Protein AF-A0AAV7IXD0-F1 (afdb_monomer_lite)

InterPro domains:
  IPR002557 Chitin binding domain [PF01607] (43-97)
  IPR002557 Chitin binding domain [PS50940] (40-99)
  IPR002557 Chitin binding domain [SM00494] (41-99)
  IPR036508 Chitin binding domain superfamily [SSF57625] (42-100)
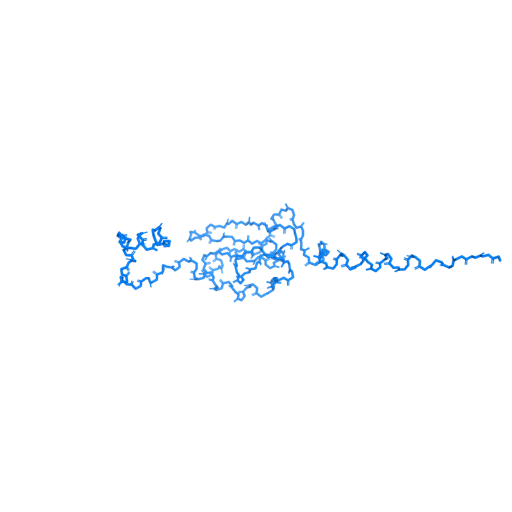  IPR052976 Scoloptoxin-like [PTHR22933] (17-120)

Organism: Cotesia glomerata (NCBI:txid32391)

Foldseek 3Di:
DDDDPPPPPVVVVVVVVVVCVVPDDEPPLADDDPDDDDDPDFLVPAPAFAKAQDVVRVQQKIWGQDPVRDIDIDGDHPQWGQALQVRDTDGSVVHPRVCRVVSSCVRVPVPDDPPDPPDPPDPDPDPVVVCVVPVDD

Sequence (137 aa):
MGGPGRVSERKETDAMRMSHVGRGRPGTDFPVLGKVPYTNFYCDDQEYPGFFADVETRCQAWHYCDIDGRQATFLCPNGTQFSQAVLVCDWWFNVRCELSPKLYAINGRLYQRPTESPTRPHRLITKELLENIFAKK

Radius of gyration: 25.53 Å; chains: 1; bounding box: 78×52×61 Å

pLDDT: mean 84.68, std 18.65, range [34.59, 98.81]

Structure (mmCIF, N/CA/C/O backbone):
data_AF-A0AAV7IXD0-F1
#
_entry.id   AF-A0AAV7IXD0-F1
#
loop_
_atom_site.group_PDB
_atom_site.id
_atom_site.type_symbol
_atom_site.label_atom_id
_atom_site.label_alt_id
_atom_site.label_comp_id
_atom_site.label_asym_id
_atom_site.label_entity_id
_atom_site.label_seq_id
_atom_site.pdbx_PDB_ins_code
_atom_site.Cartn_x
_atom_site.Cartn_y
_atom_site.Cartn_z
_atom_site.occupancy
_atom_site.B_iso_or_equiv
_atom_site.auth_seq_id
_atom_site.auth_comp_id
_atom_site.auth_asym_id
_atom_site.auth_atom_id
_atom_site.pdbx_PDB_model_num
ATOM 1 N N . MET A 1 1 ? 61.493 8.216 -28.120 1.00 37.34 1 MET A N 1
ATOM 2 C CA . MET A 1 1 ? 60.331 7.887 -28.974 1.00 37.34 1 MET A CA 1
ATOM 3 C C . MET A 1 1 ? 59.236 7.360 -28.066 1.00 37.34 1 MET A C 1
ATOM 5 O O . MET A 1 1 ? 59.469 6.374 -27.380 1.00 37.34 1 MET A O 1
ATOM 9 N N . GLY A 1 2 ? 58.146 8.114 -27.938 1.00 35.78 2 GLY A N 1
ATOM 10 C CA . GLY A 1 2 ? 57.114 7.895 -26.929 1.00 35.78 2 GLY A CA 1
ATOM 11 C C . GLY A 1 2 ? 56.016 6.916 -27.339 1.00 35.78 2 GLY A C 1
ATOM 12 O O . GLY A 1 2 ? 55.887 6.534 -28.497 1.00 35.78 2 GLY A O 1
ATOM 13 N N . GLY A 1 3 ? 55.199 6.587 -26.345 1.00 34.59 3 GLY A N 1
ATOM 14 C CA . GLY A 1 3 ? 53.901 5.941 -26.475 1.00 34.59 3 GLY A CA 1
ATOM 15 C C . GLY A 1 3 ? 53.269 5.865 -25.084 1.00 34.59 3 GLY A C 1
ATOM 16 O O . GLY A 1 3 ? 53.668 5.001 -24.306 1.00 34.59 3 GLY A O 1
ATOM 17 N N . PRO A 1 4 ? 52.365 6.786 -24.704 1.00 44.59 4 PRO A N 1
ATOM 18 C CA . PRO A 1 4 ? 51.783 6.791 -23.371 1.00 44.59 4 PRO A CA 1
ATOM 19 C C . PRO A 1 4 ? 50.797 5.625 -23.256 1.00 44.59 4 PRO A C 1
ATOM 21 O O . PRO A 1 4 ? 49.822 5.536 -24.002 1.00 44.59 4 PRO A O 1
ATOM 24 N N . GLY A 1 5 ? 51.062 4.712 -22.322 1.00 43.06 5 GLY A N 1
ATOM 25 C CA . GLY A 1 5 ? 50.131 3.645 -21.973 1.00 43.06 5 GLY A CA 1
ATOM 26 C C . GLY A 1 5 ? 48.807 4.238 -21.489 1.00 43.06 5 GLY A C 1
ATOM 27 O O . GLY A 1 5 ? 48.789 5.094 -20.602 1.00 43.06 5 GLY A O 1
ATOM 28 N N . ARG A 1 6 ? 47.689 3.788 -22.072 1.00 51.22 6 ARG A N 1
ATOM 29 C CA . ARG A 1 6 ? 46.332 4.138 -21.629 1.00 51.22 6 ARG A CA 1
ATOM 30 C C . ARG A 1 6 ? 46.092 3.611 -20.215 1.00 51.22 6 ARG A C 1
ATOM 32 O O . ARG A 1 6 ? 45.635 2.492 -20.004 1.00 51.22 6 ARG A O 1
ATOM 39 N N . VAL A 1 7 ? 46.387 4.451 -19.233 1.00 47.75 7 VAL A N 1
ATOM 40 C CA . VAL A 1 7 ? 45.970 4.280 -17.832 1.00 47.75 7 VAL A CA 1
ATOM 41 C C . VAL A 1 7 ? 44.594 4.940 -17.588 1.00 47.75 7 VAL A C 1
ATOM 43 O O . VAL A 1 7 ? 44.014 4.783 -16.518 1.00 47.75 7 VAL A O 1
ATOM 46 N N . SER A 1 8 ? 44.023 5.622 -18.594 1.00 43.66 8 SER A N 1
ATOM 47 C CA . SER A 1 8 ? 42.773 6.395 -18.473 1.00 43.66 8 SER A CA 1
ATOM 48 C C . SER A 1 8 ? 41.486 5.558 -18.548 1.00 43.66 8 SER A C 1
ATOM 50 O O . SER A 1 8 ? 40.522 5.884 -17.868 1.00 43.66 8 SER A O 1
ATOM 52 N N . GLU A 1 9 ? 41.449 4.456 -19.308 1.00 44.94 9 GLU A N 1
ATOM 53 C CA . GLU A 1 9 ? 40.184 3.744 -19.611 1.00 44.94 9 GLU A CA 1
ATOM 54 C C . GLU A 1 9 ? 39.664 2.847 -18.468 1.00 44.94 9 GLU A C 1
ATOM 56 O O . GLU A 1 9 ? 38.477 2.536 -18.410 1.00 44.94 9 GLU A O 1
ATOM 61 N N . ARG A 1 10 ? 40.520 2.440 -17.517 1.00 52.81 10 ARG A N 1
ATOM 62 C CA . ARG A 1 10 ? 40.104 1.579 -16.389 1.00 52.81 10 ARG A CA 1
ATOM 63 C C . ARG A 1 10 ? 39.468 2.332 -15.221 1.00 52.81 10 ARG A C 1
ATOM 65 O O . ARG A 1 10 ? 38.690 1.738 -14.492 1.00 52.81 10 ARG A O 1
ATOM 72 N N . LYS A 1 11 ? 39.758 3.623 -15.039 1.00 42.88 11 LYS A N 1
ATOM 73 C CA . LYS A 1 11 ? 39.196 4.398 -13.914 1.00 42.88 11 LYS A CA 1
ATOM 74 C C . LYS A 1 11 ? 37.763 4.874 -14.166 1.00 42.88 11 LYS A C 1
ATOM 76 O O . LYS A 1 11 ? 37.030 5.129 -13.216 1.00 42.88 11 LYS A O 1
ATOM 81 N N . GLU A 1 12 ? 37.354 4.963 -15.428 1.00 45.03 12 GLU A N 1
ATOM 82 C CA . GLU A 1 12 ? 36.044 5.495 -15.820 1.00 45.03 12 GLU A CA 1
ATOM 83 C C . GLU A 1 12 ? 34.914 4.455 -15.687 1.00 45.03 12 GLU A C 1
ATOM 85 O O . GLU A 1 12 ? 33.783 4.791 -15.335 1.00 45.03 12 GLU A O 1
ATOM 90 N N . THR A 1 13 ? 35.235 3.167 -15.852 1.00 54.47 13 THR A N 1
ATOM 91 C CA . THR A 1 13 ? 34.277 2.053 -15.716 1.00 54.47 13 THR A CA 1
ATOM 92 C C . THR A 1 13 ? 33.886 1.770 -14.261 1.00 54.47 13 THR A C 1
ATOM 94 O O . THR A 1 13 ? 32.718 1.491 -13.985 1.00 54.47 13 THR A O 1
ATOM 97 N N . ASP A 1 14 ? 34.811 1.933 -13.312 1.00 53.28 14 ASP A N 1
ATOM 98 C CA . ASP A 1 14 ? 34.534 1.737 -11.882 1.00 53.28 14 ASP A CA 1
ATOM 99 C C . ASP A 1 14 ? 33.780 2.922 -11.250 1.00 53.28 14 ASP A C 1
ATOM 101 O O . ASP A 1 14 ? 32.897 2.722 -10.410 1.00 53.28 14 ASP A O 1
ATOM 105 N N . ALA A 1 15 ? 34.034 4.155 -11.706 1.00 54.47 15 ALA A N 1
ATOM 106 C CA . ALA A 1 15 ? 33.288 5.342 -11.274 1.00 54.47 15 ALA A CA 1
ATOM 107 C C . ALA A 1 15 ? 31.823 5.334 -11.769 1.00 54.47 15 ALA A C 1
ATOM 109 O O . ALA A 1 15 ? 30.908 5.728 -11.037 1.00 54.47 15 ALA A O 1
ATOM 110 N N . MET A 1 16 ? 31.570 4.812 -12.977 1.00 53.41 16 MET A N 1
ATOM 111 C CA . MET A 1 16 ? 30.210 4.591 -13.491 1.00 53.41 16 MET A CA 1
ATOM 112 C C . MET A 1 16 ? 29.490 3.462 -12.728 1.00 53.41 16 MET A C 1
ATOM 114 O O . MET A 1 16 ? 28.287 3.542 -12.469 1.00 53.41 16 MET A O 1
ATOM 118 N N . ARG A 1 17 ? 30.227 2.429 -12.294 1.00 55.22 17 ARG A N 1
ATOM 119 C CA . ARG A 1 17 ? 29.672 1.310 -11.519 1.00 55.22 17 ARG A CA 1
ATOM 120 C C . ARG A 1 17 ? 29.312 1.707 -10.084 1.00 55.22 17 ARG A C 1
ATOM 122 O O . ARG A 1 17 ? 28.293 1.243 -9.583 1.00 55.22 17 ARG A O 1
ATOM 129 N N . MET A 1 18 ? 30.069 2.605 -9.445 1.00 51.47 18 MET A N 1
ATOM 130 C CA . MET A 1 18 ? 29.747 3.116 -8.101 1.00 51.47 18 MET A CA 1
ATOM 131 C C . MET A 1 18 ? 28.634 4.173 -8.070 1.00 51.47 18 MET A C 1
ATOM 133 O O . MET A 1 18 ? 27.946 4.301 -7.062 1.00 51.47 18 MET A O 1
ATOM 137 N N . SER A 1 19 ? 28.384 4.884 -9.169 1.00 54.38 19 SER A N 1
ATOM 138 C CA . SER A 1 19 ? 27.292 5.871 -9.260 1.00 54.38 19 SER A CA 1
ATOM 139 C C . SER A 1 19 ? 25.908 5.251 -9.529 1.00 54.38 19 SER A C 1
ATOM 141 O O . SER A 1 19 ? 24.895 5.948 -9.457 1.00 54.38 19 SER A O 1
ATOM 143 N N . HIS A 1 20 ? 25.846 3.938 -9.784 1.00 53.59 20 HIS A N 1
ATOM 144 C CA . HIS A 1 20 ? 24.608 3.171 -9.987 1.00 53.59 20 HIS A CA 1
ATOM 145 C C . HIS A 1 20 ? 24.217 2.300 -8.785 1.00 53.59 20 HIS A C 1
ATOM 147 O O . HIS A 1 20 ? 23.084 1.839 -8.719 1.00 53.59 20 HIS A O 1
ATOM 153 N N . VAL A 1 21 ? 25.094 2.123 -7.791 1.00 52.84 21 VAL A N 1
ATOM 154 C CA . VAL A 1 21 ? 24.763 1.368 -6.564 1.00 52.84 21 VAL A CA 1
ATOM 155 C C . VAL A 1 21 ? 23.664 2.065 -5.744 1.00 52.84 21 VAL A C 1
ATOM 157 O O . VAL A 1 21 ? 22.919 1.403 -5.030 1.00 52.84 21 VAL A O 1
ATOM 160 N N . GLY A 1 22 ? 23.497 3.386 -5.895 1.00 57.00 22 GLY A N 1
ATOM 161 C CA . GLY A 1 22 ? 22.426 4.153 -5.241 1.00 57.00 22 GLY A CA 1
ATOM 162 C C . GLY A 1 22 ? 21.058 4.093 -5.935 1.00 57.00 22 GLY A C 1
ATOM 163 O O . GLY A 1 22 ? 20.064 4.528 -5.362 1.00 57.00 22 GLY A O 1
ATOM 164 N N . ARG A 1 23 ? 20.976 3.565 -7.162 1.00 70.31 23 ARG A N 1
ATOM 165 C CA . ARG A 1 23 ? 19.732 3.455 -7.935 1.00 70.31 23 ARG A CA 1
ATOM 166 C C . ARG A 1 23 ? 19.610 2.012 -8.397 1.00 70.31 23 ARG A C 1
ATOM 168 O O . ARG A 1 23 ? 20.137 1.668 -9.449 1.00 70.31 23 ARG A O 1
ATOM 175 N N . GLY A 1 24 ? 18.977 1.170 -7.579 1.00 85.00 24 GLY A N 1
ATOM 176 C CA . GLY A 1 24 ? 18.726 -0.236 -7.915 1.00 85.00 24 GLY A CA 1
ATOM 177 C C . GLY A 1 24 ? 18.209 -0.425 -9.350 1.00 85.00 24 GLY A C 1
ATOM 178 O O . GLY A 1 24 ? 17.650 0.485 -9.963 1.00 85.00 24 GLY A O 1
ATOM 179 N N . ARG A 1 25 ? 18.411 -1.614 -9.906 1.00 92.06 25 ARG A N 1
ATOM 180 C CA . ARG A 1 25 ? 18.014 -1.982 -11.265 1.00 92.06 25 ARG A CA 1
ATOM 181 C C . ARG A 1 25 ? 16.497 -2.206 -11.338 1.00 92.06 25 ARG A C 1
ATOM 183 O O . ARG A 1 25 ? 16.008 -3.139 -10.691 1.00 92.06 25 ARG A O 1
ATOM 190 N N . PRO A 1 26 ? 15.755 -1.429 -12.152 1.00 94.19 26 PRO A N 1
ATOM 191 C CA . PRO A 1 26 ? 14.337 -1.671 -12.411 1.00 94.19 26 PRO A CA 1
ATOM 192 C C . PRO A 1 26 ? 14.058 -3.115 -12.847 1.00 94.19 26 PRO A C 1
ATOM 194 O O . PRO A 1 26 ? 14.831 -3.704 -13.601 1.00 94.19 26 PRO A O 1
ATOM 197 N N . GLY A 1 27 ? 12.970 -3.705 -12.358 1.00 93.06 27 GLY A N 1
ATOM 198 C CA . GLY A 1 27 ? 12.559 -5.087 -12.632 1.00 93.06 27 GLY A CA 1
ATOM 199 C C . GLY A 1 27 ? 13.354 -6.156 -11.871 1.00 93.06 27 GLY A C 1
ATOM 200 O O . GLY A 1 27 ? 12.829 -7.237 -11.618 1.00 93.06 27 GLY A O 1
ATOM 201 N N . THR A 1 28 ? 14.588 -5.860 -11.452 1.00 93.12 28 THR A N 1
ATOM 202 C CA . THR A 1 28 ? 15.409 -6.774 -10.642 1.00 93.12 28 THR A CA 1
ATOM 203 C C . THR A 1 28 ? 15.296 -6.423 -9.164 1.00 93.12 28 THR A C 1
ATOM 205 O O . THR A 1 28 ? 14.730 -7.198 -8.398 1.00 93.12 28 THR A O 1
ATOM 208 N N . ASP A 1 29 ? 15.746 -5.232 -8.772 1.00 93.81 29 ASP A N 1
ATOM 209 C CA . ASP A 1 29 ? 15.833 -4.817 -7.367 1.00 93.81 29 ASP A CA 1
ATOM 210 C C . ASP A 1 29 ? 14.484 -4.290 -6.850 1.00 93.81 29 ASP A C 1
ATOM 212 O O . ASP A 1 29 ? 14.116 -4.525 -5.701 1.00 93.81 29 ASP A O 1
ATOM 216 N N . PHE A 1 30 ? 13.690 -3.678 -7.732 1.00 95.12 30 PHE A N 1
ATOM 217 C CA . PHE A 1 30 ? 12.311 -3.265 -7.467 1.00 95.12 30 PHE A CA 1
ATOM 218 C C . PHE A 1 30 ? 11.428 -3.434 -8.714 1.00 95.12 30 PHE A C 1
ATOM 220 O O . PHE A 1 30 ? 11.928 -3.319 -9.837 1.00 95.12 30 PHE A O 1
ATOM 227 N N . PRO A 1 31 ? 10.125 -3.706 -8.554 1.00 97.19 31 PRO A N 1
ATOM 228 C CA . PRO A 1 31 ? 9.175 -3.800 -9.668 1.00 97.19 31 PRO A CA 1
ATOM 229 C C . PRO A 1 31 ? 8.864 -2.423 -10.293 1.00 97.19 31 PRO A C 1
ATOM 231 O O . PRO A 1 31 ? 9.039 -1.378 -9.671 1.00 97.19 31 PRO A O 1
ATOM 234 N N . VAL A 1 32 ? 8.411 -2.420 -11.549 1.00 97.38 32 VAL A N 1
ATOM 235 C CA . VAL A 1 32 ? 8.055 -1.204 -12.312 1.00 97.38 32 VAL A CA 1
ATOM 236 C C . VAL A 1 32 ? 6.703 -1.352 -13.008 1.00 97.38 32 VAL A C 1
ATOM 238 O O . VAL A 1 32 ? 6.558 -1.168 -14.216 1.00 97.38 32 VAL A O 1
ATOM 241 N N . LEU A 1 33 ? 5.700 -1.748 -12.233 1.00 97.75 33 LEU A N 1
ATOM 242 C CA . LEU A 1 33 ? 4.318 -1.844 -12.672 1.00 97.75 33 LEU A CA 1
ATOM 243 C C . LEU A 1 33 ? 3.802 -0.455 -13.066 1.00 97.75 33 LEU A C 1
ATOM 245 O O . LEU A 1 33 ? 3.890 0.498 -12.298 1.00 97.75 33 LEU A O 1
ATOM 249 N N . GLY A 1 34 ? 3.254 -0.345 -14.277 1.00 97.19 34 GLY A N 1
ATOM 250 C CA . GLY A 1 34 ? 2.606 0.879 -14.769 1.00 97.19 34 GLY A CA 1
ATOM 251 C C . GLY A 1 34 ? 1.093 0.914 -14.539 1.00 97.19 34 GLY A C 1
ATOM 252 O O . GLY A 1 34 ? 0.454 1.933 -14.777 1.00 97.19 34 GLY A O 1
ATOM 253 N N . LYS A 1 35 ? 0.509 -0.207 -14.108 1.00 97.38 35 LYS A N 1
ATOM 254 C CA . LYS A 1 35 ? -0.914 -0.361 -13.797 1.00 97.38 35 LYS A CA 1
ATOM 255 C C . LYS A 1 35 ? -1.080 -1.385 -12.686 1.00 97.38 35 LYS A C 1
ATOM 257 O O . LYS A 1 35 ? -0.269 -2.306 -12.591 1.00 97.38 35 LYS A O 1
ATOM 262 N N . VAL A 1 36 ? -2.121 -1.223 -11.879 1.00 97.31 36 VAL A N 1
ATOM 263 C CA . VAL A 1 36 ? -2.479 -2.187 -10.836 1.00 97.31 36 VAL A CA 1
ATOM 264 C C . VAL A 1 36 ? -2.803 -3.533 -11.502 1.00 97.31 36 VAL A C 1
ATOM 266 O O . VAL A 1 36 ? -3.713 -3.577 -12.337 1.00 97.31 36 VAL A O 1
ATOM 269 N N . PRO A 1 37 ? -2.047 -4.609 -11.216 1.00 96.19 37 PRO A N 1
ATOM 270 C CA . PRO A 1 37 ? -2.394 -5.944 -11.675 1.00 96.19 37 PRO A CA 1
ATOM 271 C C . PRO A 1 37 ? -3.504 -6.531 -10.797 1.00 96.19 37 PRO A C 1
ATOM 273 O O . PRO A 1 37 ? -3.768 -6.053 -9.698 1.00 96.19 37 PRO A O 1
ATOM 276 N N . TYR A 1 38 ? -4.144 -7.583 -11.295 1.00 96.44 38 TYR A N 1
ATOM 277 C CA . TYR A 1 38 ? -5.015 -8.419 -10.478 1.00 96.44 38 TYR A CA 1
ATOM 278 C C . TYR A 1 38 ? -4.164 -9.412 -9.673 1.00 96.44 38 TYR A C 1
ATOM 280 O O . TYR A 1 38 ? -3.263 -10.028 -10.247 1.00 96.44 38 TYR A O 1
ATOM 288 N N . THR A 1 39 ? -4.459 -9.550 -8.382 1.00 97.69 39 THR A N 1
ATOM 289 C CA . THR A 1 39 ? -3.786 -10.433 -7.412 1.00 97.69 39 THR A CA 1
ATOM 290 C C . THR A 1 39 ? -4.828 -11.110 -6.522 1.00 97.69 39 THR A C 1
ATOM 292 O O . THR A 1 39 ? -5.990 -10.697 -6.513 1.00 97.69 39 THR A O 1
ATOM 295 N N . ASN A 1 40 ? -4.452 -12.148 -5.767 1.00 96.81 40 ASN A N 1
ATOM 296 C CA . ASN A 1 40 ? -5.388 -12.859 -4.878 1.00 96.81 40 ASN A CA 1
ATOM 297 C C . ASN A 1 40 ? -5.586 -12.173 -3.515 1.00 96.81 40 ASN A C 1
ATOM 299 O O . ASN A 1 40 ? -5.733 -12.846 -2.496 1.00 96.81 40 ASN A O 1
ATOM 303 N N . PHE A 1 41 ? -5.569 -10.841 -3.479 1.00 97.50 41 PHE A N 1
ATOM 304 C CA . PHE A 1 41 ? -5.822 -10.082 -2.261 1.00 97.50 41 PHE A CA 1
ATOM 305 C C . PHE A 1 41 ? -7.270 -9.583 -2.204 1.00 97.50 41 PHE A C 1
ATOM 307 O O . PHE A 1 41 ? -7.724 -8.852 -3.093 1.00 97.50 41 PHE A O 1
ATOM 314 N N . TYR A 1 42 ? -7.949 -9.893 -1.098 1.00 96.50 42 TYR A N 1
ATOM 315 C CA . TYR A 1 42 ? -9.299 -9.425 -0.801 1.00 96.50 42 TYR A CA 1
ATOM 316 C C . TYR A 1 42 ? -9.373 -8.829 0.603 1.00 96.50 42 TYR A C 1
ATOM 318 O O . TYR A 1 42 ? -8.877 -9.418 1.566 1.00 96.50 42 TYR A O 1
ATOM 326 N N . CYS A 1 43 ? -10.024 -7.670 0.720 1.00 97.06 43 CYS A N 1
ATOM 327 C CA . CYS A 1 43 ? -10.280 -7.026 2.008 1.00 97.06 43 CYS A CA 1
ATOM 328 C C . CYS A 1 43 ? -11.150 -7.877 2.939 1.00 97.06 43 CYS A C 1
ATOM 330 O O . CYS A 1 43 ? -10.929 -7.851 4.145 1.00 97.06 43 CYS A O 1
ATOM 332 N N . ASP A 1 44 ? -12.071 -8.668 2.384 1.00 94.69 44 ASP A N 1
ATOM 333 C CA . ASP A 1 44 ? -12.954 -9.555 3.153 1.00 94.69 44 ASP A CA 1
ATOM 334 C C . ASP A 1 44 ? -12.194 -10.686 3.868 1.00 94.69 44 ASP A C 1
ATOM 336 O O . ASP A 1 44 ? -12.674 -11.219 4.867 1.00 94.69 44 ASP A O 1
ATOM 340 N N . ASP A 1 45 ? -10.986 -11.019 3.400 1.00 95.06 45 ASP A N 1
ATOM 341 C CA . ASP A 1 45 ? -10.120 -12.027 4.021 1.00 95.06 45 ASP A CA 1
ATOM 342 C C . ASP A 1 45 ? -9.257 -11.448 5.159 1.00 95.06 45 ASP A C 1
ATOM 344 O O . ASP A 1 45 ? -8.508 -12.181 5.810 1.00 95.06 45 ASP A O 1
ATOM 348 N N . GLN A 1 46 ? -9.313 -10.131 5.394 1.00 95.62 46 GLN A N 1
ATOM 349 C CA . GLN A 1 46 ? -8.471 -9.458 6.380 1.00 95.62 46 GLN A CA 1
ATOM 350 C C . GLN A 1 46 ? -9.206 -9.216 7.700 1.00 95.62 46 GLN A C 1
ATOM 352 O O . GLN A 1 46 ? -10.348 -8.773 7.738 1.00 95.62 46 GLN A O 1
ATOM 357 N N . GLU A 1 47 ? -8.503 -9.433 8.814 1.00 95.00 47 GLU A N 1
ATOM 358 C CA . GLU A 1 47 ? -9.059 -9.260 10.165 1.00 95.00 47 GLU A CA 1
ATOM 359 C C . GLU A 1 47 ? -9.386 -7.795 10.509 1.00 95.00 47 GLU A C 1
ATOM 361 O O . GLU A 1 47 ? -10.299 -7.524 11.289 1.00 95.00 47 GLU A O 1
ATOM 366 N N . TYR A 1 48 ? -8.646 -6.839 9.938 1.00 96.00 48 TYR A N 1
ATOM 367 C CA . TYR A 1 48 ? -8.770 -5.414 10.249 1.00 96.00 48 TYR A CA 1
ATOM 368 C C . TYR A 1 48 ? -8.934 -4.579 8.974 1.00 96.00 48 TYR A C 1
ATOM 370 O O . TYR A 1 48 ? -8.260 -4.856 7.986 1.00 96.00 48 TYR A O 1
ATOM 378 N N . PRO A 1 49 ? -9.721 -3.491 8.987 1.00 96.75 49 PRO A N 1
ATOM 379 C CA . PRO A 1 49 ? -9.608 -2.467 7.953 1.00 96.75 49 PRO A CA 1
ATOM 380 C C . PRO A 1 49 ? -8.243 -1.774 8.057 1.00 96.75 49 PRO A C 1
ATOM 382 O O . PRO A 1 49 ? -7.660 -1.685 9.142 1.00 96.75 49 PRO A O 1
ATOM 385 N N . GLY A 1 50 ? -7.728 -1.245 6.949 1.00 97.50 50 GLY A N 1
ATOM 386 C CA . GLY A 1 50 ? -6.443 -0.550 6.932 1.00 97.50 50 GLY A CA 1
ATOM 387 C C . GLY A 1 50 ? -5.682 -0.686 5.621 1.00 97.50 50 GLY A C 1
ATOM 388 O O . GLY A 1 50 ? -6.271 -0.734 4.543 1.00 97.50 50 GLY A O 1
ATOM 389 N N . PHE A 1 51 ? -4.355 -0.712 5.721 1.00 98.50 51 PHE A N 1
ATOM 390 C CA . PHE A 1 51 ? -3.454 -0.706 4.572 1.00 98.50 51 PHE A CA 1
ATOM 391 C C . PHE A 1 51 ? -2.688 -2.019 4.482 1.00 98.50 51 PHE A C 1
ATOM 393 O O . PHE A 1 51 ? -2.125 -2.473 5.478 1.00 98.50 51 PHE A O 1
ATOM 400 N N . PHE A 1 52 ? -2.631 -2.614 3.297 1.00 98.69 52 PHE A N 1
ATOM 401 C CA . PHE A 1 52 ? -2.075 -3.947 3.097 1.00 98.69 52 PHE A CA 1
ATOM 402 C C . PHE A 1 52 ? -1.083 -3.961 1.942 1.00 98.69 52 PHE A C 1
ATOM 404 O O . PHE A 1 52 ? -1.434 -3.627 0.813 1.00 98.69 52 PHE A O 1
ATOM 411 N N . ALA A 1 53 ? 0.156 -4.362 2.212 1.00 98.75 53 ALA A N 1
ATOM 412 C CA . ALA A 1 53 ? 1.157 -4.578 1.175 1.00 98.75 53 ALA A CA 1
ATOM 413 C C . ALA A 1 53 ? 0.797 -5.806 0.332 1.00 98.75 53 ALA A C 1
ATOM 415 O O . ALA A 1 53 ? 0.576 -6.881 0.893 1.00 98.75 53 ALA A O 1
ATOM 416 N N . ASP A 1 54 ? 0.816 -5.677 -0.992 1.00 98.69 54 ASP A N 1
ATOM 417 C CA . ASP A 1 54 ? 0.580 -6.798 -1.900 1.00 98.69 54 ASP A CA 1
ATOM 418 C C . ASP A 1 54 ? 1.893 -7.539 -2.190 1.00 98.69 54 ASP A C 1
ATOM 420 O O . ASP A 1 54 ? 2.743 -7.070 -2.955 1.00 98.69 54 ASP A O 1
ATOM 424 N N . VAL A 1 55 ? 2.067 -8.718 -1.597 1.00 98.38 55 VAL A N 1
ATOM 425 C CA . VAL A 1 55 ? 3.290 -9.512 -1.774 1.00 98.38 55 VAL A CA 1
ATOM 426 C C . VAL A 1 55 ? 3.436 -10.110 -3.177 1.00 98.38 55 VAL A C 1
ATOM 428 O O . VAL A 1 55 ? 4.570 -10.294 -3.622 1.00 98.38 55 VAL A O 1
ATOM 431 N N . GLU A 1 56 ? 2.342 -10.348 -3.913 1.00 98.38 56 GLU A N 1
ATOM 432 C CA . GLU A 1 56 ? 2.392 -10.877 -5.287 1.00 98.38 56 GLU A CA 1
ATOM 433 C C . GLU A 1 56 ? 2.999 -9.846 -6.252 1.00 98.38 56 GLU A C 1
ATOM 435 O O . GLU A 1 56 ? 3.711 -10.194 -7.195 1.00 98.38 56 GLU A O 1
ATOM 440 N N . THR A 1 57 ? 2.807 -8.555 -5.970 1.00 98.38 57 THR A N 1
ATOM 441 C CA . THR A 1 57 ? 3.406 -7.452 -6.744 1.00 98.38 57 THR A CA 1
ATOM 442 C C . THR A 1 57 ? 4.778 -7.005 -6.248 1.00 98.38 57 THR A C 1
ATOM 444 O O . THR A 1 57 ? 5.260 -5.937 -6.639 1.00 98.38 57 THR A O 1
ATOM 447 N N . ARG A 1 58 ? 5.415 -7.783 -5.361 1.00 98.19 58 ARG A N 1
ATOM 448 C CA . ARG A 1 58 ? 6.619 -7.365 -4.623 1.00 98.19 58 ARG A CA 1
ATOM 449 C C . ARG A 1 58 ? 6.402 -6.034 -3.889 1.00 98.19 58 ARG A C 1
ATOM 451 O O . ARG A 1 58 ? 7.269 -5.166 -3.873 1.00 98.19 58 ARG A O 1
ATOM 458 N N . CYS A 1 59 ? 5.225 -5.868 -3.298 1.00 98.62 59 CYS A N 1
ATOM 459 C CA . CYS A 1 59 ? 4.815 -4.705 -2.521 1.00 98.62 59 CYS A CA 1
ATOM 460 C C . CYS A 1 59 ? 4.851 -3.378 -3.283 1.00 98.62 59 CYS A C 1
ATOM 462 O O . CYS A 1 59 ? 4.866 -2.327 -2.652 1.00 98.62 59 CYS A O 1
ATOM 464 N N . GLN A 1 60 ? 4.868 -3.363 -4.618 1.00 98.69 60 GLN A N 1
ATOM 465 C CA . GLN A 1 60 ? 4.625 -2.106 -5.325 1.00 98.69 60 GLN A CA 1
ATOM 466 C C . GLN A 1 60 ? 3.151 -1.748 -5.327 1.00 98.69 60 GLN A C 1
ATOM 468 O O . GLN A 1 60 ? 2.838 -0.567 -5.202 1.00 98.69 60 GLN A O 1
ATOM 473 N N . ALA A 1 61 ? 2.262 -2.733 -5.433 1.00 98.75 61 ALA A N 1
ATOM 474 C CA . ALA A 1 61 ? 0.865 -2.519 -5.122 1.00 98.75 61 ALA A CA 1
ATOM 475 C C . ALA A 1 61 ? 0.620 -2.606 -3.613 1.00 98.75 61 ALA A C 1
ATOM 477 O O . ALA A 1 61 ? 1.316 -3.306 -2.869 1.00 98.75 61 ALA A O 1
ATOM 478 N N . TRP A 1 62 ? -0.384 -1.864 -3.171 1.00 98.75 62 TRP A N 1
ATOM 479 C CA . TRP A 1 62 ? -0.940 -1.961 -1.833 1.00 98.75 62 TRP A CA 1
ATOM 480 C C . TRP A 1 62 ? -2.435 -1.667 -1.880 1.00 98.75 62 TRP A C 1
ATOM 482 O O . TRP A 1 62 ? -2.923 -0.964 -2.772 1.00 98.75 62 TRP A O 1
ATOM 492 N N . HIS A 1 63 ? -3.155 -2.209 -0.909 1.00 98.62 63 HIS A N 1
ATOM 493 C CA . HIS A 1 63 ? -4.605 -2.142 -0.836 1.00 98.62 63 HIS A CA 1
ATOM 494 C C . HIS A 1 63 ? -5.038 -1.327 0.374 1.00 98.62 63 HIS A C 1
ATOM 496 O O . HIS A 1 63 ? -4.484 -1.459 1.466 1.00 98.62 63 HIS A O 1
ATOM 502 N N . TYR A 1 64 ? -6.038 -0.485 0.164 1.00 98.25 64 TYR A N 1
ATOM 503 C CA . TYR A 1 64 ? -6.801 0.173 1.205 1.00 98.25 64 TYR A CA 1
ATOM 504 C C . TYR A 1 64 ? -8.110 -0.587 1.395 1.00 98.25 64 TYR A C 1
ATOM 506 O O . TYR A 1 64 ? -8.910 -0.667 0.460 1.00 98.25 64 TYR A O 1
ATOM 514 N N . CYS A 1 65 ? -8.301 -1.120 2.595 1.00 97.94 65 CYS A N 1
ATOM 515 C CA . CYS A 1 65 ? -9.536 -1.746 3.037 1.00 97.94 65 CYS A CA 1
ATOM 516 C C . CYS A 1 65 ? -10.253 -0.791 3.979 1.00 97.94 65 CYS A C 1
ATOM 518 O O . CYS A 1 65 ? -9.772 -0.512 5.080 1.00 97.94 65 CYS A O 1
ATOM 520 N N . ASP A 1 66 ? -11.382 -0.268 3.525 1.00 95.44 66 ASP A N 1
ATOM 521 C CA . ASP A 1 66 ? -12.215 0.625 4.314 1.00 95.44 66 ASP A CA 1
ATOM 522 C C . ASP A 1 66 ? -13.028 -0.167 5.356 1.00 95.44 66 ASP A C 1
ATOM 524 O O . ASP A 1 66 ? -13.178 -1.387 5.270 1.00 95.44 66 ASP A O 1
ATOM 528 N N . ILE A 1 67 ? -13.562 0.527 6.360 1.00 92.44 67 ILE A N 1
ATOM 529 C CA . ILE A 1 67 ? -14.320 -0.071 7.471 1.00 92.44 67 ILE A CA 1
ATOM 530 C C . ILE A 1 67 ? -15.614 -0.763 7.022 1.00 92.44 67 ILE A C 1
ATOM 532 O O . ILE A 1 67 ? -16.174 -1.562 7.766 1.00 92.44 67 ILE A O 1
ATOM 536 N N . ASP A 1 68 ? -16.100 -0.430 5.827 1.00 90.81 68 ASP A N 1
ATOM 537 C CA . ASP A 1 68 ? -17.297 -0.992 5.203 1.00 90.81 68 ASP A CA 1
ATOM 538 C C . ASP A 1 68 ? -16.978 -2.110 4.191 1.00 90.81 68 ASP A C 1
ATOM 540 O O . ASP A 1 68 ? -17.874 -2.558 3.478 1.00 90.81 68 ASP A O 1
ATOM 544 N N . GLY A 1 69 ? -15.718 -2.557 4.120 1.00 87.19 69 GLY A N 1
ATOM 545 C CA . GLY A 1 69 ? -15.262 -3.622 3.222 1.00 87.19 69 GLY A CA 1
ATOM 546 C C . GLY A 1 69 ? -14.884 -3.147 1.817 1.00 87.19 69 GLY A C 1
ATOM 547 O O . GLY A 1 69 ? -14.409 -3.942 1.005 1.00 87.19 69 GLY A O 1
ATOM 548 N N . ARG A 1 70 ? -15.034 -1.853 1.489 1.00 94.88 70 ARG A N 1
ATOM 549 C CA . ARG A 1 70 ? -14.595 -1.344 0.181 1.00 94.88 70 ARG A CA 1
ATOM 550 C C . ARG A 1 70 ? -13.081 -1.467 0.021 1.00 94.88 70 ARG A C 1
ATOM 552 O O . ARG A 1 70 ? -12.313 -1.021 0.871 1.00 94.88 70 ARG A O 1
ATOM 559 N N . GLN A 1 71 ? -12.670 -1.985 -1.133 1.00 97.12 71 GLN A N 1
ATOM 560 C CA . GLN A 1 71 ? -11.272 -2.141 -1.519 1.00 97.12 71 GLN A CA 1
ATOM 561 C C . GLN A 1 71 ? -10.876 -1.111 -2.579 1.00 97.12 71 GLN A C 1
ATOM 563 O O . GLN A 1 71 ? -11.508 -1.005 -3.632 1.00 97.12 71 GLN A O 1
ATOM 568 N N . ALA A 1 72 ? -9.782 -0.394 -2.339 1.00 97.88 72 ALA A N 1
ATOM 569 C CA . ALA A 1 72 ? -9.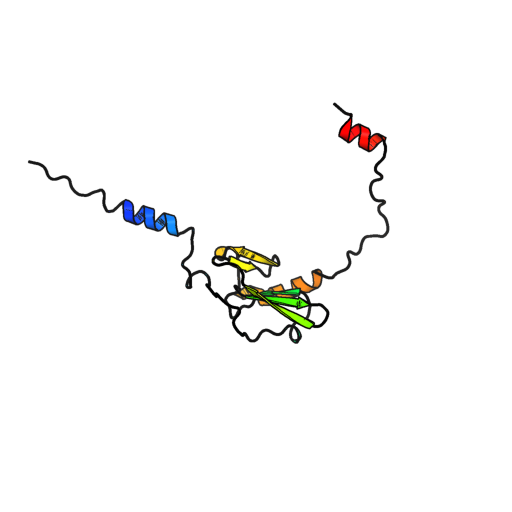079 0.388 -3.353 1.00 97.88 72 ALA A CA 1
ATOM 570 C C . ALA A 1 72 ? -7.623 -0.078 -3.439 1.00 97.88 72 ALA A C 1
ATOM 572 O O . ALA A 1 72 ? -7.035 -0.461 -2.435 1.00 97.88 72 ALA A O 1
ATOM 573 N N . THR A 1 73 ? -7.031 -0.064 -4.632 1.00 98.50 73 THR A N 1
ATOM 574 C CA . THR A 1 73 ? -5.651 -0.532 -4.840 1.00 98.50 73 THR A CA 1
ATOM 575 C C . THR A 1 73 ? -4.831 0.539 -5.535 1.00 98.50 73 THR A C 1
ATOM 577 O O . THR A 1 73 ? -5.300 1.180 -6.476 1.00 98.50 73 THR A O 1
ATOM 580 N N . PHE A 1 74 ? -3.596 0.714 -5.080 1.00 98.50 74 PHE A N 1
ATOM 581 C CA . PHE A 1 74 ? -2.695 1.766 -5.532 1.00 98.50 74 PHE A CA 1
ATOM 582 C C . PHE A 1 74 ? -1.315 1.194 -5.828 1.00 98.50 74 PHE A C 1
ATOM 584 O O . PHE A 1 74 ? -0.965 0.122 -5.342 1.00 98.50 74 PHE A O 1
ATOM 591 N N . LEU A 1 75 ? -0.520 1.933 -6.604 1.00 98.75 75 LEU A N 1
ATOM 592 C CA . LEU A 1 75 ? 0.889 1.629 -6.825 1.00 98.75 75 LEU A CA 1
ATOM 593 C C . LEU A 1 75 ? 1.777 2.667 -6.144 1.00 98.75 75 LEU A C 1
ATOM 595 O O . LEU A 1 75 ? 1.560 3.872 -6.273 1.00 98.75 75 LEU A O 1
ATOM 599 N N . CYS A 1 76 ? 2.828 2.194 -5.488 1.00 98.62 76 CYS A N 1
ATOM 600 C CA . CYS A 1 76 ? 3.968 3.011 -5.122 1.00 98.62 76 CYS A CA 1
ATOM 601 C C . CYS A 1 76 ? 4.762 3.438 -6.379 1.00 98.62 76 CYS A C 1
ATOM 603 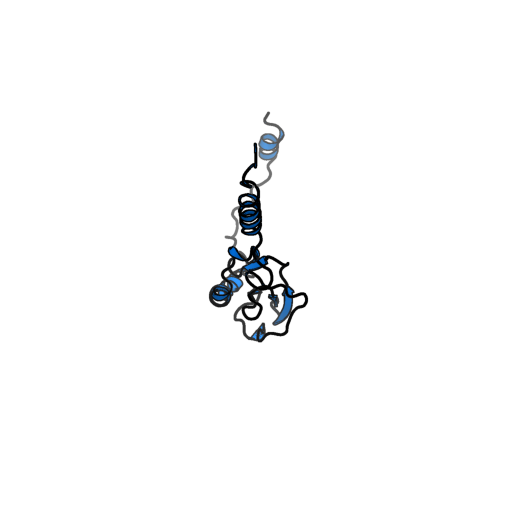O O . CYS A 1 76 ? 4.847 2.676 -7.353 1.00 98.62 76 CYS A O 1
ATOM 605 N N . PRO A 1 77 ? 5.384 4.634 -6.375 1.00 98.00 77 PRO A N 1
ATOM 606 C CA . PRO A 1 77 ? 6.259 5.078 -7.458 1.00 98.00 77 PRO A CA 1
ATOM 607 C C . PRO A 1 77 ? 7.438 4.129 -7.728 1.00 98.00 77 PRO A C 1
ATOM 609 O O . PRO A 1 77 ? 7.913 3.421 -6.836 1.00 98.00 77 PRO A O 1
ATOM 612 N N . ASN A 1 78 ? 7.978 4.170 -8.949 1.00 96.75 78 ASN A N 1
ATOM 613 C CA . ASN A 1 78 ? 9.170 3.399 -9.316 1.00 96.75 78 ASN A CA 1
ATOM 614 C C . ASN A 1 78 ? 10.347 3.705 -8.373 1.00 96.75 78 ASN A C 1
ATOM 616 O O . ASN A 1 78 ? 10.683 4.865 -8.139 1.00 96.75 78 ASN A O 1
ATOM 620 N N . GLY A 1 79 ? 10.992 2.653 -7.866 1.00 95.69 79 GLY A N 1
ATOM 621 C CA . GLY A 1 79 ? 12.074 2.748 -6.880 1.00 95.69 79 GLY A CA 1
ATOM 622 C C . GLY A 1 79 ? 11.609 2.661 -5.424 1.00 95.69 79 GLY A C 1
ATOM 623 O O . GLY A 1 79 ? 12.445 2.670 -4.519 1.00 95.69 79 GLY A O 1
ATOM 624 N N . THR A 1 80 ? 10.303 2.534 -5.183 1.00 97.56 80 THR A N 1
ATOM 625 C CA . THR A 1 80 ? 9.726 2.386 -3.841 1.00 97.56 80 THR A CA 1
ATOM 626 C C . THR A 1 80 ? 8.849 1.140 -3.746 1.00 97.56 80 THR A C 1
ATOM 628 O O . THR A 1 80 ? 8.395 0.604 -4.755 1.00 97.56 80 THR A O 1
ATOM 631 N N . GLN A 1 81 ? 8.643 0.658 -2.525 1.00 98.56 81 GLN A N 1
ATOM 632 C CA . GLN A 1 81 ? 7.731 -0.434 -2.187 1.00 98.56 81 GLN A CA 1
ATOM 633 C C . GLN A 1 81 ? 6.932 -0.014 -0.945 1.00 98.56 81 GLN A C 1
ATOM 635 O O . GLN A 1 81 ? 7.399 0.789 -0.137 1.00 98.56 81 GLN A O 1
ATOM 640 N N . PHE A 1 82 ? 5.726 -0.537 -0.780 1.00 98.81 82 PHE A N 1
ATOM 641 C CA . PHE A 1 82 ? 4.898 -0.279 0.384 1.00 98.81 82 PHE A CA 1
ATOM 642 C C . PHE A 1 82 ? 5.468 -1.006 1.602 1.00 98.81 82 PHE A C 1
ATOM 644 O O . PHE A 1 82 ? 5.616 -2.230 1.615 1.00 98.81 82 PHE A O 1
ATOM 651 N N . SER A 1 83 ? 5.800 -0.243 2.637 1.00 98.62 83 SER A N 1
ATOM 652 C CA . SER A 1 83 ? 6.287 -0.770 3.902 1.00 98.62 83 SER A CA 1
ATOM 653 C C . SER A 1 83 ? 5.124 -0.990 4.855 1.00 98.62 83 SER A C 1
ATOM 655 O O . SER A 1 83 ? 4.618 -0.042 5.453 1.00 98.62 83 SER A O 1
ATOM 657 N N . GLN A 1 84 ? 4.739 -2.249 5.071 1.00 98.44 84 GLN A N 1
ATOM 658 C CA . GLN A 1 84 ? 3.676 -2.587 6.022 1.00 98.44 84 GLN A CA 1
ATOM 659 C C . GLN A 1 84 ? 3.979 -2.127 7.459 1.00 98.44 84 GLN A C 1
ATOM 661 O O . GLN A 1 84 ? 3.067 -1.850 8.229 1.00 98.44 84 GLN A O 1
ATOM 666 N N . ALA A 1 85 ? 5.259 -2.032 7.832 1.00 97.62 85 ALA A N 1
ATOM 667 C CA . ALA A 1 85 ? 5.670 -1.650 9.182 1.00 97.62 85 ALA A CA 1
ATOM 668 C C . ALA A 1 85 ? 5.330 -0.192 9.529 1.00 97.62 85 ALA A C 1
ATOM 670 O O . ALA A 1 85 ? 5.061 0.116 10.687 1.00 97.62 85 ALA A O 1
ATOM 671 N N . VAL A 1 86 ? 5.381 0.697 8.533 1.00 97.12 86 VAL A N 1
ATOM 672 C CA . VAL A 1 86 ? 5.199 2.151 8.706 1.00 97.12 86 VAL A CA 1
ATOM 673 C C . VAL A 1 86 ? 4.084 2.727 7.832 1.00 97.12 86 VAL A C 1
ATOM 675 O O . VAL A 1 86 ? 3.825 3.923 7.886 1.00 97.12 86 VAL A O 1
ATOM 678 N N . LEU A 1 87 ? 3.404 1.872 7.064 1.00 97.75 87 LEU A N 1
ATOM 679 C CA . LEU A 1 87 ? 2.221 2.169 6.255 1.00 97.75 87 LEU A CA 1
ATOM 680 C C . LEU A 1 87 ? 2.437 3.272 5.206 1.00 97.75 87 LEU A C 1
ATOM 682 O O . LEU A 1 87 ? 1.541 4.062 4.919 1.00 97.75 87 LEU A O 1
ATOM 686 N N . VAL A 1 88 ? 3.637 3.322 4.623 1.00 98.06 88 VAL A N 1
ATOM 687 C CA . VAL A 1 88 ? 4.013 4.276 3.568 1.00 98.06 88 VAL A CA 1
ATOM 688 C C . VAL A 1 88 ? 4.851 3.597 2.487 1.00 98.06 88 VAL A C 1
ATOM 690 O O . VAL A 1 88 ? 5.497 2.578 2.736 1.00 98.06 88 VAL A O 1
ATOM 693 N N . CYS A 1 89 ? 4.875 4.177 1.286 1.00 98.62 89 CYS A N 1
ATOM 694 C CA . CYS A 1 89 ? 5.860 3.811 0.270 1.00 98.62 89 CYS A CA 1
ATOM 695 C C . CYS A 1 89 ? 7.245 4.313 0.703 1.00 98.62 89 CYS A C 1
ATOM 697 O O . CYS A 1 89 ? 7.439 5.514 0.883 1.00 98.62 89 CYS A O 1
ATOM 699 N N . ASP A 1 90 ? 8.201 3.402 0.849 1.00 98.25 90 ASP A N 1
ATOM 700 C CA . ASP A 1 90 ? 9.592 3.699 1.199 1.00 98.25 90 ASP A CA 1
ATOM 701 C C . ASP A 1 90 ? 10.521 3.127 0.120 1.00 98.25 90 ASP A C 1
ATOM 703 O O . ASP A 1 90 ? 10.116 2.333 -0.735 1.00 98.25 90 ASP A O 1
ATOM 707 N N . TRP A 1 91 ? 11.782 3.536 0.130 1.00 96.69 91 TRP A N 1
ATOM 708 C CA . TRP A 1 91 ? 12.795 3.043 -0.785 1.00 96.69 91 TRP A CA 1
ATOM 709 C C . TRP A 1 91 ? 12.898 1.524 -0.727 1.00 96.69 91 TRP A C 1
ATOM 711 O O . TRP A 1 91 ? 12.919 0.922 0.346 1.00 96.69 91 TRP A O 1
ATOM 721 N N . TRP A 1 92 ? 13.006 0.894 -1.898 1.00 96.31 92 TRP A N 1
ATOM 722 C CA . TRP A 1 92 ? 12.929 -0.562 -2.030 1.00 96.31 92 TRP A CA 1
ATOM 723 C C . TRP A 1 92 ? 13.875 -1.333 -1.088 1.00 96.31 92 TRP A C 1
ATOM 725 O O . TRP A 1 92 ? 13.505 -2.394 -0.593 1.00 96.31 92 TRP A O 1
ATOM 735 N N . PHE A 1 93 ? 15.057 -0.787 -0.781 1.00 95.12 93 PHE A N 1
ATOM 736 C CA . PHE A 1 93 ? 16.055 -1.411 0.096 1.00 95.12 93 PHE A CA 1
ATOM 737 C C . PHE A 1 93 ? 15.705 -1.351 1.599 1.00 95.12 93 PHE A C 1
ATOM 739 O O . PHE A 1 93 ? 16.204 -2.175 2.377 1.00 95.12 93 PHE A O 1
ATOM 746 N N . ASN A 1 94 ? 14.824 -0.432 2.008 1.00 96.44 94 ASN A N 1
ATOM 747 C CA . ASN A 1 94 ? 14.304 -0.325 3.377 1.00 96.44 94 ASN A CA 1
ATOM 748 C C . ASN A 1 94 ? 13.155 -1.310 3.638 1.00 96.44 94 ASN A C 1
ATOM 750 O O . ASN A 1 94 ? 12.875 -1.659 4.784 1.00 96.44 94 ASN A O 1
ATOM 754 N N . VAL A 1 95 ? 12.496 -1.785 2.580 1.00 97.81 95 VAL A N 1
ATOM 755 C CA . VAL A 1 95 ? 11.279 -2.592 2.687 1.00 97.81 95 VAL A CA 1
ATOM 756 C C . VAL A 1 95 ? 11.607 -4.081 2.749 1.00 97.81 95 VAL A C 1
ATOM 758 O O . VAL A 1 95 ? 12.437 -4.603 2.005 1.00 97.81 95 VAL A O 1
ATOM 761 N N . ARG A 1 96 ? 10.933 -4.797 3.653 1.00 97.12 96 ARG A N 1
ATOM 762 C CA . ARG A 1 96 ? 10.975 -6.262 3.763 1.00 97.12 96 ARG A CA 1
ATOM 763 C C . ARG A 1 96 ? 9.624 -6.829 3.341 1.00 97.12 96 ARG A C 1
ATOM 765 O O . ARG A 1 96 ? 8.809 -7.181 4.187 1.00 97.12 96 ARG A O 1
ATOM 772 N N . CYS A 1 97 ? 9.391 -6.875 2.029 1.00 97.94 97 CYS A N 1
ATOM 773 C CA . CYS A 1 97 ? 8.076 -7.175 1.459 1.00 97.94 97 CYS A CA 1
ATOM 774 C C . CYS A 1 97 ? 7.492 -8.513 1.947 1.00 97.94 97 CYS A C 1
ATOM 776 O O . CYS A 1 97 ? 6.347 -8.558 2.386 1.00 97.94 97 CYS A O 1
ATOM 778 N N . GLU A 1 98 ? 8.298 -9.575 1.983 1.00 97.88 98 GLU A N 1
ATOM 779 C CA . GLU A 1 98 ? 7.878 -10.919 2.415 1.00 97.88 98 GLU A CA 1
ATOM 780 C C . GLU A 1 98 ? 7.428 -10.992 3.884 1.00 97.88 98 GLU A C 1
ATOM 782 O O . GLU A 1 98 ? 6.711 -11.910 4.276 1.00 97.88 98 GLU A O 1
ATOM 787 N N . LEU A 1 99 ? 7.834 -10.028 4.719 1.00 97.94 99 LEU A N 1
ATOM 788 C CA . LEU A 1 99 ? 7.408 -9.956 6.118 1.00 97.94 99 LEU A CA 1
ATOM 789 C C . LEU A 1 99 ? 6.066 -9.239 6.292 1.00 97.94 99 LEU A C 1
ATOM 791 O O . LEU A 1 99 ? 5.512 -9.276 7.390 1.00 97.94 99 LEU A O 1
ATOM 795 N N . SER A 1 100 ? 5.529 -8.615 5.240 1.00 98.31 100 SER A N 1
ATOM 796 C CA . SER A 1 100 ? 4.305 -7.810 5.317 1.00 98.31 100 SER A CA 1
ATOM 797 C C . SER A 1 100 ? 3.101 -8.568 5.880 1.00 98.31 100 SER A C 1
ATOM 799 O O . SER A 1 100 ? 2.474 -8.018 6.782 1.00 98.31 100 SER A O 1
ATOM 801 N N . PRO A 1 101 ? 2.810 -9.831 5.499 1.00 98.12 101 PRO A N 1
ATOM 802 C CA . PRO A 1 101 ? 1.661 -10.547 6.060 1.00 98.12 101 PRO A CA 1
ATOM 803 C C . PRO A 1 101 ? 1.715 -10.692 7.587 1.00 98.12 101 PRO A C 1
ATOM 805 O O . PRO A 1 101 ? 0.696 -10.615 8.264 1.00 98.12 101 PRO A O 1
ATOM 808 N N . LYS A 1 102 ? 2.919 -10.806 8.167 1.00 98.00 102 LYS A N 1
ATOM 809 C CA . LYS A 1 102 ? 3.111 -10.866 9.630 1.00 98.00 102 LYS A CA 1
ATOM 810 C C . LYS A 1 102 ? 2.851 -9.526 10.325 1.00 98.00 102 LYS A C 1
ATOM 812 O O . LYS A 1 102 ? 2.730 -9.480 11.545 1.00 98.00 102 LYS A O 1
ATOM 817 N N . LEU A 1 103 ? 2.817 -8.437 9.563 1.00 98.00 103 LEU A N 1
ATOM 818 C CA . LEU A 1 103 ? 2.654 -7.067 10.039 1.00 98.00 103 LEU A CA 1
ATOM 819 C C . LEU A 1 103 ? 1.250 -6.508 9.761 1.00 98.00 103 LEU A C 1
ATOM 821 O O . LEU A 1 103 ? 0.954 -5.404 10.213 1.00 98.00 103 LEU A O 1
ATOM 825 N N . TYR A 1 104 ? 0.364 -7.251 9.087 1.00 98.06 104 TYR A N 1
ATOM 826 C CA . TYR A 1 104 ? -1.021 -6.827 8.836 1.00 98.06 104 TYR A CA 1
ATOM 827 C C . TYR A 1 104 ? -1.793 -6.508 10.125 1.00 98.06 104 TYR A C 1
ATOM 829 O O . TYR A 1 104 ? -2.589 -5.573 10.149 1.00 98.06 104 TYR A O 1
ATOM 837 N N . ALA A 1 105 ? -1.478 -7.179 11.238 1.00 96.75 105 ALA A N 1
ATOM 838 C CA . ALA A 1 105 ? -2.072 -6.901 12.549 1.00 96.75 105 ALA A CA 1
ATOM 839 C C . ALA A 1 105 ? -1.824 -5.464 13.067 1.00 96.75 105 ALA A C 1
ATOM 841 O O . ALA A 1 105 ? -2.534 -4.997 13.958 1.00 96.75 105 ALA A O 1
ATOM 842 N N . ILE A 1 106 ? -0.849 -4.724 12.514 1.00 96.50 106 ILE A N 1
ATOM 843 C CA . ILE A 1 106 ? -0.633 -3.305 12.853 1.00 96.50 106 ILE A CA 1
ATOM 844 C C . ILE A 1 106 ? -1.860 -2.455 12.484 1.00 96.50 106 ILE A C 1
ATOM 846 O O . ILE A 1 106 ? -2.145 -1.476 13.179 1.00 96.50 106 ILE A O 1
ATOM 850 N N . ASN A 1 107 ? -2.631 -2.857 11.467 1.00 97.06 107 ASN A N 1
ATOM 851 C CA . ASN A 1 107 ? -3.854 -2.168 11.051 1.00 97.06 107 ASN A CA 1
ATOM 852 C C . ASN A 1 107 ? -4.905 -2.082 12.164 1.00 97.06 107 ASN A C 1
ATOM 854 O O . ASN A 1 107 ? -5.625 -1.088 12.246 1.00 97.06 107 ASN A O 1
ATOM 858 N N . GLY A 1 108 ? -4.914 -3.033 13.106 1.00 94.69 108 GLY A N 1
ATOM 859 C CA . GLY A 1 108 ? -5.805 -3.004 14.266 1.00 94.69 108 GLY A CA 1
ATOM 860 C C . GLY A 1 108 ? -5.647 -1.762 15.152 1.00 94.69 108 GLY A C 1
ATOM 861 O O . GLY A 1 108 ? -6.501 -1.513 15.998 1.00 94.69 108 GLY A O 1
ATOM 862 N N . ARG A 1 109 ? -4.584 -0.962 14.963 1.00 91.88 109 ARG A N 1
ATOM 863 C CA . ARG A 1 109 ? -4.323 0.294 15.686 1.00 91.88 109 ARG A CA 1
ATOM 864 C C . ARG A 1 109 ? -4.837 1.553 14.979 1.00 91.88 109 ARG A C 1
ATOM 866 O O . ARG A 1 109 ? -4.909 2.593 15.622 1.00 91.88 109 ARG A O 1
ATOM 873 N N . LEU A 1 110 ? -5.189 1.488 13.693 1.00 90.94 110 LEU A N 1
ATOM 874 C CA . LEU A 1 110 ? -5.490 2.676 12.876 1.00 90.94 110 LEU A CA 1
ATOM 875 C C . LEU A 1 110 ? -6.788 3.386 13.260 1.00 90.94 110 LEU A C 1
ATOM 877 O O . LEU A 1 110 ? -6.867 4.609 13.201 1.00 90.94 110 LEU A O 1
ATOM 881 N N . TYR A 1 111 ? -7.794 2.618 13.669 1.00 85.19 111 TYR A N 1
ATOM 882 C CA . TYR A 1 111 ? -9.134 3.125 13.977 1.00 85.19 111 TYR A CA 1
ATOM 883 C C . TYR A 1 111 ? -9.473 3.031 15.464 1.00 85.19 111 TYR A C 1
ATOM 885 O O . TYR A 1 111 ? -10.629 3.190 15.861 1.00 85.19 111 TYR A O 1
ATOM 893 N N . GLN A 1 112 ? -8.470 2.778 16.308 1.00 83.88 112 GLN A N 1
ATOM 894 C CA . GLN A 1 112 ? -8.661 2.836 17.748 1.00 83.88 112 GLN A CA 1
ATOM 895 C C . GLN A 1 112 ? -8.939 4.286 18.132 1.00 83.88 112 GLN A C 1
ATOM 897 O O . GLN A 1 112 ? -8.145 5.183 17.845 1.00 83.88 112 GLN A O 1
ATOM 902 N N . ARG A 1 113 ? -10.072 4.527 18.801 1.00 75.69 113 ARG A N 1
ATOM 903 C CA . ARG A 1 113 ? -10.269 5.807 19.479 1.00 75.69 113 ARG A CA 1
ATOM 904 C C . ARG A 1 113 ? -9.145 5.948 20.501 1.00 75.69 113 ARG A C 1
ATOM 906 O O . ARG A 1 113 ? -8.978 5.024 21.301 1.00 75.69 113 ARG A O 1
ATOM 913 N N . PRO A 1 114 ? -8.407 7.070 20.515 1.00 70.81 114 PRO A N 1
ATOM 914 C CA . PRO A 1 114 ? -7.513 7.349 21.618 1.00 70.81 114 PRO A CA 1
ATOM 915 C C . PRO A 1 114 ? -8.325 7.227 22.904 1.00 70.81 114 PRO A C 1
ATOM 917 O O . PRO A 1 114 ? -9.345 7.902 23.071 1.00 70.81 114 PRO A O 1
ATOM 920 N N . THR A 1 115 ? -7.915 6.338 23.804 1.00 63.16 115 THR A N 1
ATOM 921 C CA . THR A 1 115 ? -8.394 6.375 25.181 1.00 63.16 115 THR A CA 1
ATOM 922 C C . THR A 1 11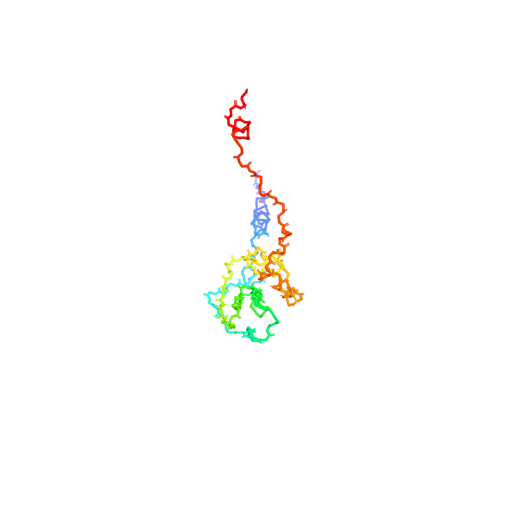5 ? -7.709 7.566 25.832 1.00 63.16 115 THR A C 1
ATOM 924 O O . THR A 1 115 ? -6.747 7.415 26.585 1.00 63.16 115 THR A O 1
ATOM 927 N N . GLU A 1 116 ? -8.145 8.772 25.473 1.00 64.12 116 GLU A N 1
ATOM 928 C CA . GLU A 1 116 ? -7.800 9.954 26.241 1.00 64.12 116 GLU A CA 1
ATOM 929 C C . GLU A 1 116 ? -8.316 9.698 27.655 1.00 64.12 116 GLU A C 1
ATOM 931 O O . GLU A 1 116 ? -9.508 9.456 27.870 1.00 64.12 116 GLU A O 1
ATOM 936 N N . SER A 1 117 ? -7.407 9.699 28.630 1.00 70.19 117 SER A N 1
ATOM 937 C CA . SER A 1 117 ? -7.800 9.814 30.030 1.00 70.19 117 SER A CA 1
ATOM 938 C C . SER A 1 117 ? -8.746 11.015 30.129 1.00 70.19 117 SER A C 1
ATOM 940 O O . SER A 1 117 ? -8.385 12.089 29.637 1.00 70.19 117 SER A O 1
ATOM 942 N N . PRO A 1 118 ? -9.937 10.877 30.741 1.00 65.06 118 PRO A N 1
ATOM 943 C CA . PRO A 1 118 ? -10.812 12.019 30.922 1.00 65.06 118 PRO A CA 1
ATOM 944 C C . PRO A 1 118 ? -10.036 13.095 31.692 1.00 65.06 118 PRO A C 1
ATOM 946 O O . PRO A 1 118 ? -9.677 12.911 32.854 1.00 65.06 118 PRO A O 1
ATOM 949 N N . THR A 1 119 ? -9.760 14.209 31.011 1.00 61.16 119 THR A N 1
ATOM 950 C CA . THR A 1 119 ? -9.252 15.481 31.545 1.00 61.16 119 THR A CA 1
ATOM 951 C C . THR A 1 119 ? -7.926 15.442 32.321 1.00 61.16 119 THR A C 1
ATOM 953 O O . THR A 1 119 ? -7.893 15.627 33.535 1.00 61.16 119 THR A O 1
ATOM 956 N N . ARG A 1 120 ? -6.793 15.464 31.604 1.00 63.53 120 ARG A N 1
ATOM 957 C CA . ARG A 1 120 ? -5.853 16.560 31.902 1.00 63.53 120 ARG A CA 1
ATOM 958 C C . ARG A 1 120 ? -6.392 17.792 31.176 1.00 63.53 120 ARG A C 1
ATOM 960 O O . ARG A 1 120 ? -6.585 17.706 29.965 1.00 63.53 120 ARG A O 1
ATOM 967 N N . PRO A 1 121 ? -6.705 18.899 31.869 1.00 72.75 121 PRO A N 1
ATOM 968 C CA . PRO A 1 121 ? -7.147 20.102 31.182 1.00 72.75 121 PRO A CA 1
ATOM 969 C C . PRO A 1 121 ? -6.085 20.482 30.148 1.00 72.75 121 PRO A C 1
ATOM 971 O O . PRO A 1 121 ? -4.892 20.516 30.467 1.00 72.75 121 PRO A O 1
ATOM 974 N N . HIS A 1 122 ? -6.509 20.735 28.905 1.00 69.75 122 HIS A N 1
ATOM 975 C CA . HIS A 1 122 ? -5.628 21.355 27.921 1.00 69.75 122 HIS A CA 1
ATOM 976 C C . HIS A 1 122 ? -5.008 22.597 28.565 1.00 69.75 122 HIS A C 1
ATOM 978 O O . HIS A 1 122 ? -5.689 23.321 29.298 1.00 69.75 122 HIS A O 1
ATOM 984 N N . ARG A 1 123 ? -3.709 22.829 28.338 1.00 74.12 123 ARG A N 1
ATOM 985 C CA . ARG A 1 123 ? -3.029 24.002 28.892 1.00 74.12 123 ARG A CA 1
ATOM 986 C C . ARG A 1 123 ? -3.804 25.239 28.450 1.00 74.12 123 ARG A C 1
ATOM 988 O O . ARG A 1 123 ? -3.875 25.528 27.259 1.00 74.12 123 ARG A O 1
ATOM 995 N N . LEU A 1 124 ? -4.407 25.936 29.407 1.00 80.06 124 LEU A N 1
ATOM 996 C CA . LEU A 1 124 ? -5.126 27.164 29.115 1.00 80.06 124 LEU A CA 1
ATOM 997 C C . LEU A 1 124 ? -4.122 28.172 28.559 1.00 80.06 124 LEU A C 1
ATOM 999 O O . LEU A 1 124 ? -3.052 28.379 29.138 1.00 80.06 124 LEU A O 1
ATOM 1003 N N . ILE A 1 125 ? -4.465 28.785 27.428 1.00 83.06 125 ILE A N 1
ATOM 1004 C CA . ILE A 1 125 ? -3.704 29.908 26.893 1.00 83.06 125 ILE A CA 1
ATOM 1005 C C . ILE A 1 125 ? -4.015 31.110 27.787 1.00 83.06 125 ILE A C 1
ATOM 1007 O O . ILE A 1 125 ? -4.985 31.834 27.571 1.00 83.06 125 ILE A O 1
ATOM 1011 N N . THR A 1 126 ? -3.237 31.274 28.855 1.00 87.56 126 THR A N 1
ATOM 1012 C CA . THR A 1 126 ? -3.357 32.425 29.752 1.00 87.56 126 THR A CA 1
ATOM 1013 C C . THR A 1 126 ? -2.670 33.642 29.136 1.00 87.56 126 THR A C 1
ATOM 1015 O O . THR A 1 126 ? -1.744 33.507 28.333 1.00 87.56 126 THR A O 1
ATOM 1018 N N . LYS A 1 127 ? -3.094 34.850 29.532 1.00 87.56 127 LYS A N 1
ATOM 1019 C CA . LYS A 1 127 ? -2.400 36.091 29.142 1.00 8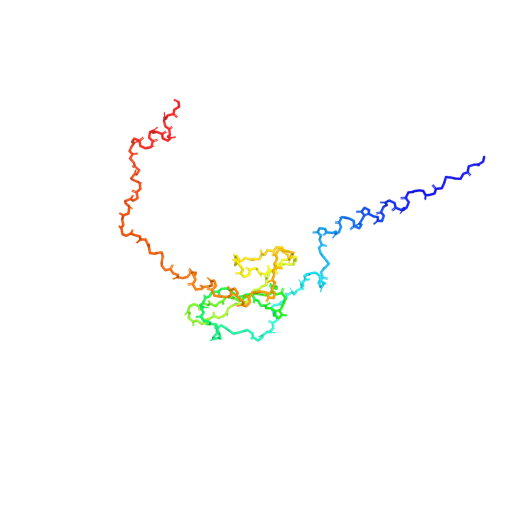7.56 127 LYS A CA 1
ATOM 1020 C C . LYS A 1 127 ? -0.922 36.044 29.522 1.00 87.56 127 LYS A C 1
ATOM 1022 O O . LYS A 1 127 ? -0.072 36.343 28.699 1.00 87.56 127 LYS A O 1
ATOM 1027 N N . GLU A 1 128 ? -0.630 35.534 30.712 1.00 87.62 128 GLU A N 1
ATOM 1028 C CA . GLU A 1 128 ? 0.732 35.345 31.202 1.00 87.62 128 GLU A CA 1
ATOM 1029 C C . GLU A 1 128 ? 1.540 34.363 30.333 1.00 87.62 128 GLU A C 1
ATOM 1031 O O . GLU A 1 128 ? 2.725 34.576 30.091 1.00 87.62 128 GLU A O 1
ATOM 1036 N N . LEU A 1 129 ? 0.923 33.301 29.796 1.00 84.69 129 LEU A N 1
ATOM 1037 C CA . LEU A 1 129 ? 1.585 32.399 28.846 1.00 84.69 129 LEU A CA 1
ATOM 1038 C C . LEU A 1 129 ? 1.901 33.108 27.522 1.00 84.69 129 LEU A C 1
ATOM 1040 O O . LEU A 1 129 ? 2.997 32.938 26.993 1.00 84.69 129 LEU A O 1
ATOM 1044 N N . LEU A 1 130 ? 0.970 33.911 27.003 1.00 87.50 130 LEU A N 1
ATOM 1045 C CA . LEU A 1 130 ? 1.185 34.691 25.782 1.00 87.50 130 LEU A CA 1
ATOM 1046 C C . LEU A 1 130 ? 2.286 35.738 25.973 1.00 87.50 130 LEU A C 1
ATOM 1048 O O . LEU A 1 130 ? 3.159 35.869 25.122 1.00 87.50 130 LEU A O 1
ATOM 1052 N N . GLU A 1 131 ? 2.300 36.429 27.107 1.00 88.88 131 GLU A N 1
ATOM 1053 C CA . GLU A 1 131 ? 3.336 37.406 27.448 1.00 88.88 131 GLU A CA 1
ATOM 1054 C C . GLU A 1 131 ? 4.708 36.738 27.607 1.00 88.88 131 GLU A C 1
ATOM 1056 O O . GLU A 1 131 ? 5.709 37.237 27.100 1.00 88.88 131 GLU A O 1
ATOM 1061 N N . ASN A 1 132 ? 4.773 35.555 28.219 1.00 83.38 132 ASN A N 1
ATOM 1062 C CA . ASN A 1 132 ? 6.025 34.807 28.332 1.00 83.38 132 ASN A CA 1
ATOM 1063 C C . ASN A 1 132 ? 6.539 34.258 26.988 1.00 83.38 132 ASN A C 1
ATOM 1065 O O . ASN A 1 132 ? 7.747 34.110 26.836 1.00 83.38 132 ASN A O 1
ATOM 1069 N N . ILE A 1 133 ? 5.660 33.935 26.034 1.00 84.94 133 ILE A N 1
ATOM 1070 C CA . ILE A 1 133 ? 6.056 33.424 24.709 1.00 84.94 133 ILE A CA 1
ATOM 1071 C C . ILE A 1 133 ? 6.428 34.568 23.758 1.00 84.94 133 ILE A C 1
ATOM 1073 O O . ILE A 1 133 ? 7.388 34.445 23.002 1.00 84.94 133 ILE A O 1
ATOM 1077 N N . PHE A 1 134 ? 5.668 35.664 23.776 1.00 85.44 134 PHE A N 1
ATOM 1078 C CA . PHE A 1 134 ? 5.759 36.716 22.760 1.00 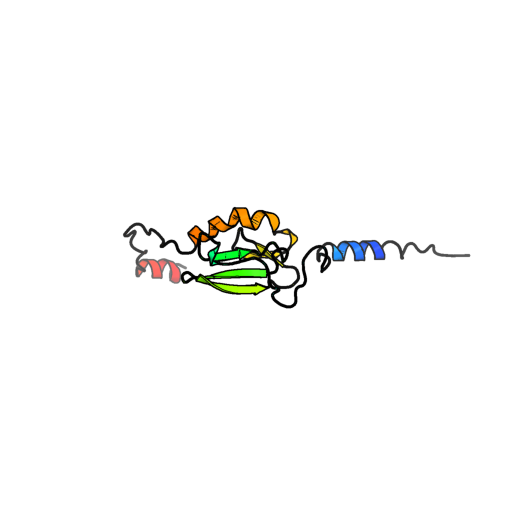85.44 134 PHE A CA 1
ATOM 1079 C C . PHE A 1 134 ? 6.381 38.026 23.256 1.00 85.44 134 PHE A C 1
ATOM 1081 O O . PHE A 1 134 ? 6.816 38.823 22.427 1.00 85.44 134 PHE A O 1
ATOM 1088 N N . ALA A 1 135 ? 6.433 38.269 24.569 1.00 76.31 135 ALA A N 1
ATOM 1089 C CA . ALA A 1 135 ? 6.878 39.545 25.139 1.00 76.31 135 ALA A CA 1
ATOM 1090 C C . ALA A 1 135 ? 8.099 39.444 26.072 1.00 76.31 135 ALA A C 1
ATOM 1092 O O . ALA A 1 135 ? 8.668 40.479 26.418 1.00 76.31 135 ALA A O 1
ATOM 1093 N N . LYS A 1 136 ? 8.566 38.239 26.438 1.00 63.19 136 LYS A N 1
ATOM 1094 C CA . LYS A 1 136 ? 9.896 38.071 27.047 1.00 63.19 136 LYS A CA 1
ATOM 1095 C C . LYS A 1 136 ? 10.975 38.179 25.972 1.00 63.19 136 LYS A C 1
ATOM 1097 O O . LYS A 1 136 ? 11.289 37.205 25.291 1.00 63.19 136 LYS A O 1
ATOM 1102 N N . LYS A 1 137 ? 11.520 39.383 25.837 1.00 59.62 137 LYS A N 1
ATOM 1103 C CA . LYS A 1 137 ? 12.831 39.638 25.243 1.00 59.62 137 LYS A CA 1
ATOM 1104 C C . LYS A 1 137 ? 13.838 39.884 26.357 1.00 59.62 137 LYS A C 1
ATOM 1106 O O . LYS A 1 137 ? 13.436 40.526 27.353 1.00 59.62 137 LYS A O 1
#

Secondary structure (DSSP, 8-state):
-------SHHHHHHHHHHTSTTS--BTTTB---SSPPP-S--GGG-SSSEEEE-TTTTTSEEEEE-TTS-EEEEEPPTTEEEETTTTEEEETTT--GGGHHHHGGGGGGTTPPP---S-PPP----HHHHHHHHT--